Protein AF-A0A8S9H2X5-F1 (afdb_monomer_lite)

Structure (mmCIF, N/CA/C/O backbone):
data_AF-A0A8S9H2X5-F1
#
_entry.id   AF-A0A8S9H2X5-F1
#
loop_
_atom_site.group_PDB
_atom_site.id
_atom_site.type_symbol
_atom_site.label_atom_id
_atom_site.label_alt_id
_atom_site.label_comp_id
_atom_site.label_asym_id
_atom_site.label_entity_id
_atom_site.label_seq_id
_atom_site.pdbx_PDB_ins_code
_atom_site.Cartn_x
_atom_site.Cartn_y
_atom_site.Cartn_z
_atom_site.occupancy
_atom_site.B_iso_or_equiv
_atom_site.auth_seq_id
_atom_site.auth_comp_id
_atom_site.auth_asym_id
_atom_site.auth_atom_id
_atom_site.pdbx_PDB_model_num
ATOM 1 N N . MET A 1 1 ? 49.994 30.321 -85.378 1.00 45.62 1 MET A N 1
ATOM 2 C CA . MET A 1 1 ? 48.895 29.368 -85.072 1.00 45.62 1 MET A CA 1
ATOM 3 C C . MET A 1 1 ? 49.341 28.042 -84.410 1.00 45.62 1 MET A C 1
ATOM 5 O O . MET A 1 1 ? 48.492 27.198 -84.178 1.00 45.62 1 MET A O 1
ATOM 9 N N . LYS A 1 2 ? 50.624 27.838 -84.036 1.00 42.53 2 LYS A N 1
ATOM 10 C CA . LYS A 1 2 ? 51.106 26.580 -83.402 1.00 42.53 2 LYS A CA 1
ATOM 11 C C . LYS A 1 2 ? 51.111 26.571 -81.857 1.00 42.53 2 LYS A C 1
ATOM 13 O O . LYS A 1 2 ? 51.053 25.504 -81.264 1.00 42.53 2 LYS A O 1
ATOM 18 N N . ILE A 1 3 ? 51.094 27.735 -81.201 1.00 39.88 3 ILE A N 1
ATOM 19 C CA . ILE A 1 3 ? 51.191 27.861 -79.726 1.00 39.88 3 ILE A CA 1
ATOM 20 C C . ILE A 1 3 ? 49.878 27.488 -79.008 1.00 39.88 3 ILE A C 1
ATOM 22 O O . ILE A 1 3 ? 49.878 27.093 -77.847 1.00 39.88 3 ILE A O 1
ATOM 26 N N . ARG A 1 4 ? 48.732 27.573 -79.696 1.00 37.12 4 ARG A N 1
ATOM 27 C CA . ARG A 1 4 ? 47.424 27.288 -79.082 1.00 37.12 4 ARG A CA 1
ATOM 28 C C . ARG A 1 4 ? 47.166 25.785 -78.920 1.00 37.12 4 ARG A C 1
ATOM 30 O O . ARG A 1 4 ? 46.496 25.398 -77.977 1.00 37.12 4 ARG A O 1
ATOM 37 N N . ILE A 1 5 ? 47.722 24.943 -79.793 1.00 37.84 5 ILE A N 1
ATOM 38 C CA . ILE A 1 5 ? 47.465 23.491 -79.805 1.00 37.84 5 ILE A CA 1
ATOM 39 C C . ILE A 1 5 ? 48.268 22.756 -78.716 1.00 37.84 5 ILE A C 1
ATOM 41 O O . ILE A 1 5 ? 47.763 21.794 -78.137 1.00 37.84 5 ILE A O 1
ATOM 45 N N . SER A 1 6 ? 49.482 23.215 -78.383 1.00 41.88 6 SER A N 1
ATOM 46 C CA . SER A 1 6 ? 50.296 22.602 -77.319 1.00 41.88 6 SER A CA 1
ATOM 47 C C . SER A 1 6 ? 49.660 22.771 -75.937 1.00 41.88 6 SER A C 1
ATOM 49 O O . SER A 1 6 ? 49.556 21.798 -75.192 1.00 41.88 6 SER A O 1
ATOM 51 N N . ARG A 1 7 ? 49.120 23.961 -75.647 1.00 41.94 7 ARG A N 1
ATOM 52 C CA . ARG A 1 7 ? 48.461 24.267 -74.367 1.00 41.94 7 ARG A CA 1
ATOM 53 C C . ARG A 1 7 ? 47.219 23.397 -74.114 1.00 41.94 7 ARG A C 1
ATOM 55 O O . ARG A 1 7 ? 47.062 22.855 -73.027 1.00 41.94 7 ARG A O 1
ATOM 62 N N . TYR A 1 8 ? 46.397 23.157 -75.140 1.00 43.22 8 TYR A N 1
ATOM 63 C CA . TYR A 1 8 ? 45.229 22.266 -75.029 1.00 43.22 8 TYR A CA 1
ATOM 64 C C . TYR A 1 8 ? 45.610 20.798 -74.761 1.00 43.22 8 TYR A C 1
ATOM 66 O O . TYR A 1 8 ? 44.891 20.084 -74.058 1.00 43.22 8 TYR A O 1
ATOM 74 N N . ARG A 1 9 ? 46.740 20.322 -75.306 1.00 43.44 9 ARG A N 1
ATOM 75 C CA . ARG A 1 9 ? 47.233 18.958 -75.047 1.00 43.44 9 ARG A CA 1
ATOM 76 C C . ARG A 1 9 ? 47.733 18.791 -73.611 1.00 43.44 9 ARG A C 1
ATOM 78 O O . ARG A 1 9 ? 47.431 17.768 -72.999 1.00 43.44 9 ARG A O 1
ATOM 85 N N . GLU A 1 10 ? 48.434 19.784 -73.072 1.00 48.03 10 GLU A N 1
ATOM 86 C CA . GLU A 1 10 ? 48.901 19.786 -71.678 1.00 48.03 10 GLU A CA 1
ATOM 87 C C . GLU A 1 10 ? 47.735 19.849 -70.684 1.00 48.03 10 GLU A C 1
ATOM 89 O O . GLU A 1 10 ? 47.668 19.042 -69.756 1.00 48.03 10 GLU A O 1
ATOM 94 N N . GLU A 1 11 ? 46.751 20.719 -70.918 1.00 50.22 11 GLU A N 1
ATOM 95 C CA . GLU A 1 11 ? 45.546 20.817 -70.082 1.00 50.22 11 GLU A CA 1
ATOM 96 C C . GLU A 1 11 ? 44.739 19.507 -70.078 1.00 50.22 11 GLU A C 1
ATOM 98 O O . GLU A 1 11 ? 44.288 19.050 -69.025 1.00 50.22 11 GLU A O 1
ATOM 103 N N . SER A 1 12 ? 44.625 18.839 -71.232 1.00 54.59 12 SER A N 1
ATOM 104 C CA . SER A 1 12 ? 43.950 17.539 -71.353 1.00 54.59 12 SER A CA 1
ATOM 105 C C . SER A 1 12 ? 44.672 16.419 -70.591 1.00 54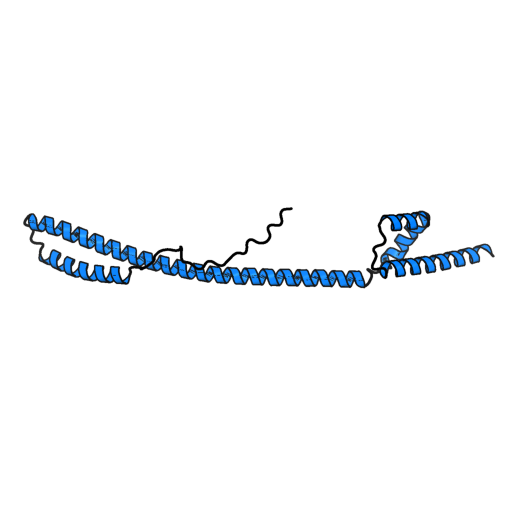.59 12 SER A C 1
ATOM 107 O O . SER A 1 12 ? 44.032 15.563 -69.970 1.00 54.59 12 SER A O 1
ATOM 109 N N . MET A 1 13 ? 46.007 16.420 -70.606 1.00 56.09 13 MET A N 1
ATOM 110 C CA . MET A 1 13 ? 46.822 15.424 -69.907 1.00 56.09 13 MET A CA 1
ATOM 111 C C . MET A 1 13 ? 46.767 15.630 -68.388 1.00 56.09 13 MET A C 1
ATOM 113 O O . MET A 1 13 ? 46.540 14.673 -67.643 1.00 56.09 13 MET A O 1
ATOM 117 N N . ASN A 1 14 ? 46.826 16.886 -67.942 1.00 55.28 14 ASN A N 1
ATOM 118 C CA . ASN A 1 14 ? 46.672 17.266 -66.539 1.00 55.28 14 ASN A CA 1
ATOM 119 C C . ASN A 1 14 ? 45.287 16.890 -65.985 1.00 55.28 14 ASN A C 1
ATOM 121 O O . ASN A 1 14 ? 45.180 16.383 -64.868 1.00 55.28 14 ASN A O 1
ATOM 125 N N . LEU A 1 15 ? 44.225 17.026 -66.786 1.00 56.75 15 LEU A N 1
ATOM 126 C CA . LEU A 1 15 ? 42.874 16.589 -66.415 1.00 56.75 15 LEU A CA 1
ATOM 127 C C . LEU A 1 15 ? 42.758 15.067 -66.248 1.00 56.75 15 LEU A C 1
ATOM 129 O O . LEU A 1 15 ? 42.076 14.596 -65.335 1.00 56.75 15 LEU A O 1
ATOM 133 N N . LYS A 1 16 ? 43.420 14.281 -67.105 1.00 66.00 16 LYS A N 1
ATOM 134 C CA . LYS A 1 16 ? 43.435 12.812 -66.991 1.00 66.00 16 LYS A CA 1
ATOM 135 C C . LYS A 1 16 ? 44.189 12.354 -65.743 1.00 66.00 16 LYS A C 1
ATOM 137 O O . LYS A 1 16 ? 43.693 11.478 -65.035 1.00 66.00 16 LYS A O 1
ATOM 142 N N . ILE A 1 17 ? 45.327 12.980 -65.443 1.00 62.62 17 ILE A N 1
ATOM 143 C CA . ILE A 1 17 ? 46.119 12.705 -64.236 1.00 62.62 17 ILE A CA 1
ATOM 144 C C . ILE A 1 17 ? 45.321 13.074 -62.980 1.00 62.62 17 ILE A C 1
ATOM 146 O O . ILE A 1 17 ? 45.183 12.248 -62.081 1.00 62.62 17 ILE A O 1
ATOM 150 N N . ALA A 1 18 ? 44.692 14.253 -62.948 1.00 56.97 18 ALA A N 1
ATOM 151 C CA . ALA A 1 18 ? 43.861 14.675 -61.821 1.00 56.97 18 ALA A CA 1
ATOM 152 C C . ALA A 1 18 ? 42.670 13.729 -61.583 1.00 56.97 18 ALA A C 1
ATOM 154 O O . ALA A 1 18 ? 42.376 13.375 -60.442 1.00 56.97 18 ALA A O 1
ATOM 155 N N . ARG A 1 19 ? 42.007 13.257 -62.650 1.00 59.84 19 ARG A N 1
ATOM 156 C CA . ARG A 1 19 ? 40.919 12.268 -62.542 1.00 59.84 19 ARG A CA 1
ATOM 157 C C . ARG A 1 19 ? 41.406 10.916 -62.027 1.00 59.84 19 ARG A C 1
ATOM 159 O O . ARG A 1 19 ? 40.716 10.306 -61.215 1.00 59.84 19 ARG A O 1
ATOM 166 N N . LYS A 1 20 ? 42.578 10.454 -62.476 1.00 68.50 20 LYS A N 1
ATOM 167 C CA . LYS A 1 20 ? 43.202 9.211 -62.002 1.00 68.50 20 LYS A CA 1
ATOM 168 C C . LYS A 1 20 ? 43.529 9.309 -60.509 1.00 68.50 20 LYS A C 1
ATOM 170 O O . LYS A 1 20 ? 43.063 8.472 -59.747 1.00 68.50 20 LYS A O 1
ATOM 175 N N . ILE A 1 21 ? 44.191 10.389 -60.086 1.00 59.84 21 ILE A N 1
ATOM 176 C CA . ILE A 1 21 ? 44.512 10.656 -58.676 1.00 59.84 21 ILE A CA 1
ATOM 177 C C . ILE A 1 21 ? 43.237 10.706 -57.827 1.00 59.84 21 ILE A C 1
ATOM 179 O O . ILE A 1 21 ? 43.180 10.077 -56.780 1.00 59.84 21 ILE A O 1
ATOM 183 N N . ASN A 1 22 ? 42.186 11.395 -58.277 1.00 55.41 22 ASN A N 1
ATOM 184 C CA . ASN A 1 22 ? 40.946 11.503 -57.502 1.00 55.41 22 ASN A CA 1
ATOM 185 C C . ASN A 1 22 ? 40.213 10.152 -57.383 1.00 55.41 22 ASN A C 1
ATOM 187 O O . ASN A 1 22 ? 39.656 9.828 -56.336 1.00 55.41 22 ASN A O 1
ATOM 191 N N . LYS A 1 23 ? 40.262 9.327 -58.437 1.00 60.50 23 LYS A N 1
ATOM 192 C CA . LYS A 1 23 ? 39.730 7.959 -58.423 1.00 60.50 23 LYS A CA 1
ATOM 193 C C . LYS A 1 23 ? 40.514 7.063 -57.461 1.00 60.50 23 LYS A C 1
ATOM 195 O O . LYS A 1 23 ? 39.902 6.322 -56.698 1.00 60.50 23 LYS A O 1
ATOM 200 N N . ASP A 1 24 ? 41.838 7.180 -57.449 1.00 55.12 24 ASP A N 1
ATOM 201 C CA . ASP A 1 24 ? 42.704 6.425 -56.541 1.00 55.12 24 ASP A CA 1
ATOM 202 C C . ASP A 1 24 ? 42.536 6.901 -55.082 1.00 55.12 24 ASP A C 1
ATOM 204 O O . ASP A 1 24 ? 42.573 6.084 -54.166 1.00 55.12 24 ASP A O 1
ATOM 208 N N . ILE A 1 25 ? 42.236 8.189 -54.855 1.00 54.53 25 ILE A N 1
ATOM 209 C CA . ILE A 1 25 ? 41.871 8.746 -53.540 1.00 54.53 25 ILE A CA 1
ATOM 210 C C . ILE A 1 25 ? 40.523 8.210 -53.047 1.00 54.53 25 ILE A C 1
ATOM 212 O O . ILE A 1 25 ? 40.453 7.773 -51.902 1.00 54.53 25 ILE A O 1
ATOM 216 N N . CYS A 1 26 ? 39.463 8.230 -53.869 1.00 51.31 26 CYS A N 1
ATOM 217 C CA . CYS A 1 26 ? 38.160 7.678 -53.457 1.00 51.31 26 CYS A CA 1
ATOM 218 C C . CYS A 1 26 ? 38.238 6.152 -53.238 1.00 51.31 26 CYS A C 1
ATOM 220 O O . CYS A 1 26 ? 37.539 5.644 -52.371 1.00 51.31 26 CYS A O 1
ATOM 222 N N . ASN A 1 27 ? 39.063 5.419 -54.001 1.00 48.53 27 ASN A N 1
ATOM 223 C CA . ASN A 1 27 ? 39.146 3.952 -53.917 1.0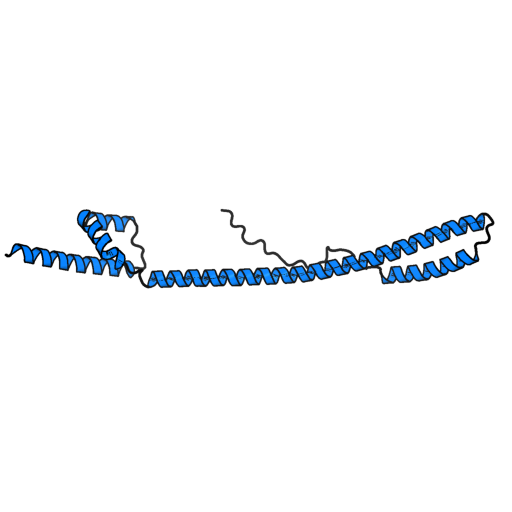0 48.53 27 ASN A CA 1
ATOM 224 C C . ASN A 1 27 ? 40.131 3.440 -52.849 1.00 48.53 27 ASN A C 1
ATOM 226 O O . ASN A 1 27 ? 40.065 2.279 -52.440 1.00 48.53 27 ASN A O 1
ATOM 230 N N . SER A 1 28 ? 41.065 4.278 -52.396 1.00 47.31 28 SER A N 1
ATOM 231 C CA . SER A 1 28 ? 42.002 3.947 -51.327 1.00 47.31 28 SER A CA 1
ATOM 232 C C . SER A 1 28 ? 41.294 3.994 -49.972 1.00 47.31 28 SER A C 1
ATOM 234 O O . SER A 1 28 ? 41.033 5.065 -49.433 1.00 47.31 28 SER A O 1
ATOM 236 N N . LYS A 1 29 ? 41.083 2.831 -49.338 1.00 47.41 29 LYS A N 1
ATOM 237 C CA . LYS A 1 29 ? 40.671 2.741 -47.919 1.00 47.41 29 LYS A CA 1
ATOM 238 C C . LYS A 1 29 ? 41.672 3.394 -46.945 1.00 47.41 29 LYS A C 1
ATOM 240 O O . LYS A 1 29 ? 41.377 3.517 -45.761 1.00 47.41 29 LYS A O 1
ATOM 245 N N . ARG A 1 30 ? 42.856 3.816 -47.413 1.00 46.66 30 ARG A N 1
ATOM 246 C CA . ARG A 1 30 ? 43.761 4.690 -46.657 1.00 46.66 30 ARG A CA 1
ATOM 247 C C . ARG A 1 30 ? 43.392 6.138 -46.942 1.00 46.66 30 ARG A C 1
ATOM 249 O O . ARG A 1 30 ? 43.657 6.641 -48.036 1.00 46.66 30 ARG A O 1
ATOM 256 N N . LEU A 1 31 ? 42.833 6.805 -45.935 1.00 48.47 31 LEU A N 1
ATOM 257 C CA . LEU A 1 31 ? 42.782 8.261 -45.865 1.00 48.47 31 LEU A CA 1
ATOM 258 C C . LEU A 1 31 ? 44.179 8.791 -46.214 1.00 48.47 31 LEU A C 1
ATOM 260 O O . LEU A 1 31 ? 45.149 8.488 -45.519 1.00 48.47 31 LEU A O 1
ATOM 264 N N . ILE A 1 32 ? 44.313 9.539 -47.311 1.00 47.28 32 ILE A N 1
ATOM 265 C CA . ILE A 1 32 ? 45.546 10.287 -47.552 1.00 47.28 32 ILE A CA 1
ATOM 266 C C . ILE A 1 32 ? 45.696 11.227 -46.359 1.00 47.28 32 ILE A C 1
ATOM 268 O O . ILE A 1 32 ? 44.840 12.089 -46.149 1.00 47.28 32 ILE A O 1
ATOM 272 N N . SER A 1 33 ? 46.746 11.023 -45.559 1.00 47.94 33 SER A N 1
ATOM 273 C CA . SER A 1 33 ? 46.983 11.841 -44.374 1.00 47.94 33 SER A CA 1
ATOM 274 C C . SER A 1 33 ? 47.006 13.324 -44.766 1.00 47.94 33 SER A C 1
ATOM 276 O O . SER A 1 33 ? 47.463 13.658 -45.870 1.00 47.94 33 SER A O 1
ATOM 278 N N . PRO A 1 34 ? 46.529 14.233 -43.896 1.00 47.72 34 PRO A N 1
ATOM 279 C CA . PRO A 1 34 ? 46.496 15.669 -44.182 1.00 47.72 34 PRO A CA 1
ATOM 280 C C . PRO A 1 34 ? 47.828 16.201 -44.741 1.00 47.72 34 PRO A C 1
ATOM 282 O O . PRO A 1 34 ? 47.838 16.983 -45.689 1.00 47.72 34 PRO A O 1
ATOM 285 N N . THR A 1 35 ? 48.949 15.669 -44.246 1.00 41.94 35 THR A N 1
ATOM 286 C CA . THR A 1 35 ? 50.327 15.980 -44.661 1.00 41.94 35 THR A CA 1
ATOM 287 C C . THR A 1 35 ? 50.636 15.627 -46.118 1.00 41.94 35 THR A C 1
ATOM 289 O O . THR A 1 35 ? 51.362 16.340 -46.805 1.00 41.94 35 THR A O 1
ATOM 292 N N . ARG A 1 36 ? 50.086 14.525 -46.632 1.00 48.16 36 ARG A N 1
ATOM 293 C CA . ARG A 1 36 ? 50.322 14.094 -48.016 1.00 48.16 36 ARG A CA 1
ATOM 294 C C . ARG A 1 36 ? 49.392 14.829 -48.990 1.00 48.16 36 ARG A C 1
ATOM 296 O O . ARG A 1 36 ? 49.757 15.050 -50.143 1.00 48.16 36 ARG A O 1
ATOM 303 N N . ARG A 1 37 ? 48.234 15.296 -48.503 1.00 50.94 37 ARG A N 1
ATOM 304 C CA . ARG A 1 37 ? 47.301 16.166 -49.237 1.00 50.94 37 ARG A CA 1
ATOM 305 C C . ARG A 1 37 ? 47.894 17.555 -49.488 1.00 50.94 37 ARG A C 1
ATOM 307 O O . ARG A 1 37 ? 47.783 18.069 -50.597 1.00 50.94 37 ARG A O 1
ATOM 314 N N . THR A 1 38 ? 48.571 18.133 -48.495 1.00 52.66 38 THR A N 1
ATOM 315 C CA . THR A 1 38 ? 49.236 19.439 -48.626 1.00 52.66 38 THR A CA 1
ATOM 316 C C . THR A 1 38 ? 50.465 19.387 -49.535 1.00 52.66 38 THR A C 1
ATOM 318 O O . THR A 1 38 ? 50.713 20.345 -50.263 1.00 52.66 38 THR A O 1
ATOM 321 N N . LEU A 1 39 ? 51.196 18.266 -49.569 1.00 54.38 39 LEU A N 1
ATOM 322 C CA . LEU A 1 39 ? 52.356 18.091 -50.452 1.00 54.38 39 LEU A CA 1
ATOM 323 C C . LEU A 1 39 ? 51.966 18.075 -51.943 1.00 54.38 39 LEU A C 1
ATOM 325 O O . LEU A 1 39 ? 52.581 18.772 -52.745 1.00 54.38 39 LEU A O 1
ATOM 329 N N . ILE A 1 40 ? 50.890 17.360 -52.296 1.00 55.31 40 ILE A N 1
ATOM 330 C CA . ILE A 1 40 ? 50.355 17.320 -53.671 1.00 55.31 40 ILE A CA 1
ATOM 331 C C . ILE A 1 40 ? 49.817 18.699 -54.087 1.00 55.31 40 ILE A C 1
ATOM 333 O O . ILE A 1 40 ? 50.022 19.132 -55.219 1.00 55.31 40 ILE A O 1
ATOM 337 N N . MET A 1 41 ? 49.179 19.431 -53.165 1.00 52.84 41 MET A N 1
ATOM 338 C CA . MET A 1 41 ? 48.695 20.791 -53.436 1.00 52.84 41 MET A CA 1
ATOM 339 C C . MET A 1 41 ? 49.823 21.815 -53.620 1.00 52.84 41 MET A C 1
ATOM 341 O O . MET A 1 41 ? 49.634 22.774 -54.359 1.00 52.84 41 MET A O 1
ATOM 345 N N . LYS A 1 42 ? 51.000 21.616 -53.010 1.00 59.56 42 LYS A N 1
ATOM 346 C CA . LYS A 1 42 ? 52.172 22.485 -53.227 1.00 59.56 42 LYS A CA 1
ATOM 347 C C . LYS A 1 42 ? 52.802 22.318 -54.616 1.00 59.56 42 LYS A C 1
ATOM 349 O O . LYS A 1 42 ? 53.377 23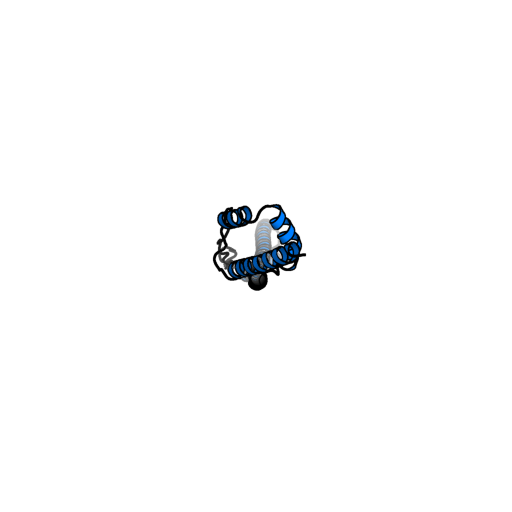.271 -55.125 1.00 59.56 42 LYS A O 1
ATOM 354 N N . GLN A 1 43 ? 52.690 21.139 -55.231 1.00 58.59 43 GLN A N 1
ATOM 355 C CA . GLN A 1 43 ? 53.234 20.862 -56.572 1.00 58.59 43 GLN A CA 1
ATOM 356 C C . GLN A 1 43 ? 52.343 21.379 -57.711 1.00 58.59 43 GLN A C 1
ATOM 358 O O . GLN A 1 43 ? 52.824 21.610 -58.816 1.00 58.59 43 GLN A O 1
ATOM 363 N N . ILE A 1 44 ? 51.057 21.610 -57.439 1.00 55.31 44 ILE A N 1
ATOM 364 C CA . ILE A 1 44 ? 50.067 22.112 -58.396 1.00 55.31 44 ILE A CA 1
ATOM 365 C C . ILE A 1 44 ? 49.781 23.570 -58.015 1.00 55.31 44 ILE A C 1
ATOM 367 O O . ILE A 1 44 ? 48.896 23.842 -57.206 1.00 55.31 44 ILE A O 1
ATOM 371 N N . GLY A 1 45 ? 50.600 24.498 -58.522 1.00 53.72 45 GLY A N 1
ATOM 372 C CA . GLY A 1 45 ? 50.655 25.900 -58.084 1.00 53.72 45 GLY A CA 1
ATOM 373 C C . GLY A 1 45 ? 49.288 26.588 -57.855 1.00 53.72 45 GLY A C 1
ATOM 374 O O . GLY A 1 45 ? 48.298 26.263 -58.525 1.00 53.72 45 GLY A O 1
ATOM 375 N N . PRO A 1 46 ? 49.236 27.583 -56.945 1.00 54.69 46 PRO A N 1
ATOM 376 C CA . PRO A 1 46 ? 48.031 28.033 -56.225 1.00 54.69 46 PRO A CA 1
ATOM 377 C C . PRO A 1 46 ? 46.873 28.520 -57.112 1.00 54.69 46 PRO A C 1
ATOM 379 O O . PRO A 1 46 ? 45.706 28.430 -56.729 1.00 54.69 46 PRO A O 1
ATOM 382 N N . ASN A 1 47 ? 47.181 29.001 -58.320 1.00 51.09 47 ASN A N 1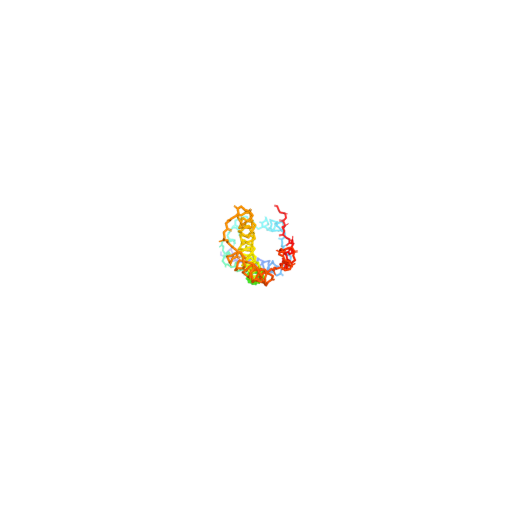
ATOM 383 C CA . ASN A 1 47 ? 46.189 29.533 -59.257 1.00 51.09 47 ASN A CA 1
ATOM 384 C C . ASN A 1 47 ? 45.362 28.427 -59.942 1.00 51.09 47 ASN A C 1
ATOM 386 O O . ASN A 1 47 ? 44.182 28.610 -60.241 1.00 51.09 47 ASN A O 1
ATOM 390 N N . SER A 1 48 ? 45.960 27.249 -60.142 1.00 55.84 48 SER A N 1
ATOM 391 C CA . SER A 1 48 ? 45.288 26.093 -60.751 1.00 55.84 48 SER A CA 1
ATOM 392 C C . SER A 1 48 ? 44.466 25.295 -59.736 1.00 55.84 48 SER A C 1
ATOM 394 O O . SER A 1 48 ? 43.426 24.738 -60.077 1.00 55.84 48 SER A O 1
ATOM 396 N N . THR A 1 49 ? 44.871 25.303 -58.464 1.00 53.06 49 THR A N 1
ATOM 397 C CA . THR A 1 49 ? 44.194 24.605 -57.366 1.00 53.06 49 THR A CA 1
ATOM 398 C C . THR A 1 49 ? 42.868 25.273 -57.006 1.00 53.06 49 THR A C 1
ATOM 400 O O . THR A 1 49 ? 41.869 24.575 -56.848 1.00 53.06 49 THR A O 1
ATOM 403 N N . GLN A 1 50 ? 42.803 26.609 -56.952 1.00 52.25 50 GLN A N 1
ATOM 404 C CA . GLN A 1 50 ? 41.541 27.323 -56.702 1.00 52.25 50 GLN A CA 1
ATOM 405 C C . GLN A 1 50 ? 40.552 27.222 -57.872 1.00 52.25 50 GLN A C 1
ATOM 407 O O . GLN A 1 50 ? 39.355 27.030 -57.642 1.00 52.25 50 GLN A O 1
ATOM 412 N N . GLN A 1 51 ? 41.029 27.311 -59.120 1.00 52.41 51 GLN A N 1
ATOM 413 C CA . GLN A 1 51 ? 40.181 27.116 -60.301 1.00 52.41 51 GLN A CA 1
ATOM 414 C C . GLN A 1 51 ? 39.687 25.670 -60.411 1.00 52.41 51 GLN A C 1
ATOM 416 O O . GLN A 1 51 ? 38.509 25.457 -60.684 1.00 52.41 51 GLN A O 1
ATOM 421 N N . TRP A 1 52 ? 40.534 24.678 -60.116 1.00 53.53 52 TRP A N 1
ATOM 422 C CA . TRP A 1 52 ? 40.135 23.271 -60.073 1.00 53.53 52 TRP A CA 1
ATOM 423 C C . TRP A 1 52 ? 39.118 22.996 -58.961 1.00 53.53 52 TRP A C 1
ATOM 425 O O . TRP A 1 52 ? 38.117 22.334 -59.217 1.00 53.53 52 TRP A O 1
ATOM 435 N N . PHE A 1 53 ? 39.306 23.550 -57.755 1.00 52.09 53 PHE A N 1
ATOM 436 C CA . PHE A 1 53 ? 38.328 23.425 -56.669 1.00 52.09 53 PHE A CA 1
ATOM 437 C C . PHE A 1 53 ? 36.982 24.052 -57.037 1.00 52.09 53 PHE A C 1
ATOM 439 O O . PHE A 1 53 ? 35.953 23.414 -56.850 1.00 52.09 53 PHE A O 1
ATOM 446 N N . LYS A 1 54 ? 36.966 25.263 -57.608 1.00 55.12 54 LYS A N 1
ATOM 447 C CA . LYS A 1 54 ? 35.720 25.920 -58.041 1.00 55.12 54 LYS A CA 1
ATOM 448 C C . LYS A 1 54 ? 35.034 25.181 -59.197 1.00 55.12 54 LYS A C 1
ATOM 450 O O . LYS A 1 54 ? 33.811 25.068 -59.187 1.00 55.12 54 LYS A O 1
ATOM 455 N N . ALA A 1 55 ? 35.798 24.659 -60.159 1.00 52.66 55 ALA A N 1
ATOM 456 C CA . ALA A 1 55 ? 35.266 23.953 -61.326 1.00 52.66 55 ALA A CA 1
ATOM 457 C C . ALA A 1 55 ? 34.767 22.535 -60.999 1.00 52.66 55 ALA A C 1
ATOM 459 O O . ALA A 1 55 ? 33.757 22.110 -61.548 1.00 52.66 55 ALA A O 1
ATOM 460 N N . ASN A 1 56 ? 35.427 21.821 -60.079 1.00 49.47 56 ASN A N 1
ATOM 461 C CA . ASN A 1 56 ? 35.101 20.432 -59.741 1.00 49.47 56 ASN A CA 1
ATOM 462 C C . ASN A 1 56 ? 34.394 20.252 -58.392 1.00 49.47 56 ASN A C 1
ATOM 464 O O . ASN A 1 56 ? 34.088 19.120 -58.044 1.00 49.47 56 ASN A O 1
ATOM 468 N N . TRP A 1 57 ? 34.081 21.306 -57.630 1.00 47.12 57 TRP A N 1
ATOM 469 C CA . TRP A 1 57 ? 33.334 21.178 -56.365 1.00 47.12 57 TRP A CA 1
ATOM 470 C C . TRP A 1 57 ? 31.980 20.473 -56.544 1.00 47.12 57 TRP A C 1
ATOM 472 O O . TRP A 1 57 ? 31.592 19.654 -55.715 1.00 47.12 57 TRP A O 1
ATOM 482 N N . LYS A 1 58 ? 31.285 20.738 -57.658 1.00 44.62 58 LYS A N 1
ATOM 483 C CA . LYS A 1 58 ? 30.015 20.075 -58.006 1.00 44.62 58 LYS A CA 1
ATOM 484 C C . LYS A 1 58 ? 30.208 18.613 -58.447 1.00 44.62 58 LYS A C 1
ATOM 486 O O . LYS A 1 58 ? 29.331 17.786 -58.209 1.00 44.62 58 LYS A O 1
ATOM 491 N N . ASP A 1 59 ? 31.368 18.302 -59.032 1.00 44.72 59 ASP A N 1
ATOM 492 C CA . ASP A 1 59 ? 31.774 16.966 -59.497 1.00 44.72 59 ASP A CA 1
ATOM 493 C C . ASP A 1 59 ? 32.537 16.154 -58.444 1.00 44.72 59 ASP A C 1
ATOM 495 O O . ASP A 1 59 ? 32.742 14.948 -58.616 1.00 44.72 59 ASP A O 1
ATOM 499 N N . LEU A 1 60 ? 32.855 16.765 -57.298 1.00 47.72 60 LEU A N 1
ATOM 500 C CA . LEU A 1 60 ? 33.137 16.103 -56.028 1.00 47.72 60 LEU A CA 1
ATOM 501 C C . LEU A 1 60 ? 31.827 15.484 -55.501 1.00 47.72 60 LEU A C 1
ATOM 503 O O . LEU A 1 60 ? 31.376 15.726 -54.383 1.00 47.72 60 LEU A O 1
ATOM 507 N N . LYS A 1 61 ? 31.183 14.676 -56.355 1.00 50.69 61 LYS A N 1
ATOM 508 C CA . LYS A 1 61 ? 30.145 13.721 -56.000 1.00 50.69 61 LYS A CA 1
ATOM 509 C C . LYS A 1 61 ? 30.671 13.000 -54.776 1.00 50.69 61 LYS A C 1
ATOM 511 O O . LYS A 1 61 ? 31.651 12.267 -54.883 1.00 50.69 61 LYS A O 1
ATOM 516 N N . ILE A 1 62 ? 30.022 13.251 -53.639 1.00 50.09 62 ILE A N 1
ATOM 517 C CA . ILE A 1 62 ? 30.129 12.469 -52.407 1.00 50.09 62 ILE A CA 1
ATOM 518 C C . ILE A 1 62 ? 30.369 11.023 -52.847 1.00 50.09 62 ILE A C 1
ATOM 520 O O . ILE A 1 62 ? 29.461 10.453 -53.470 1.00 50.09 62 ILE A O 1
ATOM 524 N N . CYS A 1 63 ? 31.597 10.499 -52.657 1.00 51.69 63 CYS A N 1
ATOM 525 C CA . CYS A 1 63 ? 31.959 9.183 -53.196 1.00 51.69 63 CYS A CA 1
ATOM 526 C C . CYS A 1 63 ? 30.838 8.219 -52.728 1.00 51.69 63 CYS A C 1
ATOM 528 O O . CYS A 1 63 ? 30.370 8.372 -51.592 1.00 51.69 63 CYS A O 1
ATOM 530 N N . PRO A 1 64 ? 30.335 7.289 -53.561 1.00 53.97 64 PRO A N 1
ATOM 531 C CA . PRO A 1 64 ? 29.194 6.426 -53.216 1.00 53.97 64 PRO A CA 1
ATOM 532 C C . PRO A 1 64 ? 29.303 5.794 -51.818 1.00 53.97 64 PRO A C 1
ATOM 534 O O . PRO A 1 64 ? 28.307 5.689 -51.099 1.00 53.97 64 PRO A O 1
ATOM 537 N N . ASP A 1 65 ? 30.535 5.506 -51.401 1.00 59.41 65 ASP A N 1
ATOM 538 C CA . ASP A 1 65 ? 30.898 5.022 -50.074 1.00 59.41 65 ASP A CA 1
ATOM 539 C C . ASP A 1 65 ? 30.493 5.971 -48.936 1.00 59.41 65 ASP A C 1
ATOM 541 O O . ASP A 1 65 ? 29.892 5.523 -47.967 1.00 59.41 65 ASP A O 1
ATOM 545 N N . GLN A 1 66 ? 30.685 7.289 -49.047 1.00 59.09 66 GLN A N 1
ATOM 546 C CA . GLN A 1 66 ? 30.261 8.242 -48.007 1.00 59.09 66 GLN A CA 1
ATOM 547 C C . GLN A 1 66 ? 28.734 8.303 -47.839 1.00 59.09 66 GLN A C 1
ATOM 549 O O . GLN A 1 66 ? 28.242 8.440 -46.718 1.00 59.09 66 GLN A O 1
ATOM 554 N N . LYS A 1 67 ? 27.958 8.178 -48.928 1.00 70.81 67 LYS A N 1
ATOM 555 C CA . LYS A 1 67 ? 26.486 8.088 -48.831 1.00 70.81 67 LYS A CA 1
ATOM 556 C C . LYS A 1 67 ? 26.055 6.777 -48.178 1.00 70.81 67 LYS A C 1
ATOM 558 O O . LYS A 1 67 ? 25.094 6.779 -47.412 1.00 70.81 67 LYS A O 1
ATOM 563 N N . LYS A 1 68 ? 26.755 5.679 -48.473 1.00 76.19 68 LYS A N 1
ATOM 564 C CA . LYS A 1 68 ? 26.521 4.372 -47.852 1.00 76.19 68 LYS A CA 1
ATOM 565 C C . LYS A 1 68 ? 26.795 4.421 -46.344 1.00 76.19 68 LYS A C 1
ATOM 567 O O . LYS A 1 68 ? 25.901 4.081 -45.577 1.00 76.19 68 LYS A O 1
ATOM 572 N N . TYR A 1 69 ? 27.949 4.944 -45.927 1.00 73.94 69 TYR A N 1
ATOM 573 C CA . TYR A 1 69 ? 28.301 5.101 -44.510 1.00 73.94 69 TYR A CA 1
ATOM 574 C C . TYR A 1 69 ? 27.319 5.994 -43.749 1.00 73.94 69 TYR A C 1
ATOM 576 O O . TYR A 1 69 ? 26.919 5.656 -42.638 1.00 73.94 69 TYR A O 1
ATOM 584 N N . ARG A 1 70 ? 26.873 7.103 -44.353 1.00 76.44 70 ARG A N 1
ATOM 585 C CA . ARG A 1 70 ? 25.854 7.973 -43.749 1.00 76.44 70 ARG A CA 1
ATOM 586 C C . ARG A 1 70 ? 24.564 7.205 -43.445 1.00 76.44 70 ARG A C 1
ATOM 588 O O . ARG A 1 70 ? 24.097 7.243 -42.314 1.00 76.44 70 ARG A O 1
ATOM 595 N N . ARG A 1 71 ? 24.021 6.479 -44.429 1.00 82.00 71 ARG A N 1
ATOM 596 C CA . ARG A 1 71 ? 22.789 5.688 -44.249 1.00 82.00 71 ARG A CA 1
ATOM 597 C C . ARG A 1 71 ? 22.956 4.593 -43.198 1.00 82.00 71 ARG A C 1
ATOM 599 O O . ARG A 1 71 ? 22.017 4.302 -42.468 1.00 82.00 71 ARG A O 1
ATOM 606 N N . GLU A 1 72 ? 24.135 3.984 -43.121 1.00 85.12 72 GLU A N 1
ATOM 607 C CA . GLU A 1 72 ? 24.445 2.958 -42.124 1.00 85.12 72 GLU A CA 1
ATOM 608 C C . GLU A 1 72 ? 24.507 3.533 -40.700 1.00 85.12 72 GLU A C 1
ATOM 610 O O . GLU A 1 72 ? 23.972 2.931 -39.770 1.00 85.12 72 GLU A O 1
ATOM 615 N N . ILE A 1 73 ? 25.105 4.716 -40.516 1.00 81.88 73 ILE A N 1
ATOM 616 C CA . ILE A 1 73 ? 25.109 5.426 -39.228 1.00 81.88 73 ILE A CA 1
ATOM 617 C C . ILE A 1 73 ? 23.686 5.838 -38.843 1.00 81.88 73 ILE A C 1
ATOM 619 O O . ILE A 1 73 ? 23.248 5.511 -37.747 1.00 81.88 73 ILE A O 1
ATOM 623 N N . GLU A 1 74 ? 22.937 6.471 -39.750 1.00 88.06 74 GLU A N 1
ATOM 624 C CA . GLU A 1 74 ? 21.538 6.864 -39.519 1.00 88.06 74 GLU A CA 1
ATOM 625 C C . GLU A 1 74 ? 20.641 5.654 -39.206 1.00 88.06 74 GLU A C 1
ATOM 627 O O . GLU A 1 74 ? 19.732 5.739 -38.379 1.00 88.06 74 GLU A O 1
ATOM 632 N N . GLY A 1 75 ? 20.895 4.511 -39.849 1.00 89.44 75 GLY A N 1
ATOM 633 C CA . GLY A 1 75 ? 20.199 3.254 -39.586 1.00 89.44 75 GLY A CA 1
ATOM 634 C C . GLY A 1 75 ? 20.491 2.705 -38.190 1.00 89.44 75 GLY A C 1
ATOM 635 O O . GLY A 1 75 ? 19.556 2.358 -37.466 1.00 89.44 75 GLY A O 1
ATOM 636 N N . ARG A 1 76 ? 21.769 2.675 -37.789 1.00 90.25 76 ARG A N 1
ATOM 637 C CA . ARG A 1 76 ? 22.185 2.263 -36.438 1.00 90.25 76 ARG A CA 1
ATOM 638 C C . ARG A 1 76 ? 21.629 3.191 -35.367 1.00 90.25 76 ARG A C 1
ATOM 640 O O . ARG A 1 76 ? 21.075 2.713 -34.389 1.00 90.25 76 ARG A O 1
ATOM 647 N N . ASP A 1 77 ? 21.701 4.493 -35.592 1.00 93.56 77 ASP A N 1
ATOM 648 C CA . ASP A 1 77 ? 21.184 5.527 -34.699 1.00 93.56 77 ASP A CA 1
ATOM 649 C C . ASP A 1 77 ? 19.652 5.441 -34.543 1.00 93.56 77 ASP A C 1
ATOM 651 O O . ASP A 1 77 ? 19.113 5.455 -33.435 1.00 93.56 77 ASP A O 1
ATOM 655 N N . ARG A 1 78 ? 18.919 5.220 -35.644 1.00 94.50 78 ARG A N 1
ATOM 656 C CA . ARG A 1 78 ? 17.475 4.945 -35.591 1.00 94.50 78 ARG A CA 1
ATOM 657 C C . ARG A 1 78 ? 17.161 3.671 -34.807 1.00 94.50 78 ARG A C 1
ATOM 659 O O . ARG A 1 78 ? 16.186 3.667 -34.058 1.00 94.50 78 ARG A O 1
ATOM 666 N N . LYS A 1 79 ? 17.938 2.601 -34.999 1.00 95.75 79 LYS A N 1
ATOM 667 C CA . LYS A 1 79 ? 17.763 1.345 -34.259 1.00 95.75 79 LYS A CA 1
ATOM 668 C C . LYS A 1 79 ? 18.032 1.557 -32.768 1.00 95.75 79 LYS A C 1
ATOM 670 O O . LYS A 1 79 ? 17.167 1.233 -31.968 1.00 95.75 79 LYS A O 1
ATOM 675 N N . ALA A 1 80 ? 19.141 2.204 -32.414 1.00 93.56 80 ALA A N 1
ATOM 676 C CA . ALA A 1 80 ? 19.503 2.515 -31.033 1.00 93.56 80 ALA A CA 1
ATOM 677 C C . ALA A 1 80 ? 18.410 3.321 -30.315 1.00 93.56 80 ALA A C 1
ATOM 679 O O . ALA A 1 80 ? 18.035 2.983 -29.197 1.00 93.56 80 ALA A O 1
ATOM 680 N N . ARG A 1 81 ? 17.822 4.331 -30.974 1.00 93.81 81 ARG A N 1
ATOM 681 C CA . ARG A 1 81 ? 16.686 5.078 -30.406 1.00 93.81 81 ARG A CA 1
ATOM 682 C C . ARG A 1 81 ? 15.459 4.206 -30.141 1.00 93.81 81 ARG A C 1
ATOM 684 O O . ARG A 1 81 ? 14.805 4.390 -29.119 1.00 93.81 81 ARG A O 1
ATOM 691 N N . LYS A 1 82 ? 15.125 3.292 -31.057 1.00 96.25 82 LYS A N 1
ATOM 692 C CA . LYS A 1 82 ? 13.992 2.370 -30.880 1.00 96.25 82 LYS A CA 1
ATOM 693 C C . LYS A 1 82 ? 14.253 1.392 -29.742 1.00 96.25 82 LYS A C 1
ATOM 695 O O . LYS A 1 82 ? 13.393 1.246 -28.884 1.00 96.25 82 LYS A O 1
ATOM 700 N N . ASP A 1 83 ? 15.436 0.789 -29.715 1.00 95.31 83 ASP A N 1
ATOM 701 C CA . ASP A 1 83 ? 15.830 -0.176 -28.688 1.00 95.31 83 ASP A CA 1
ATOM 702 C C . ASP A 1 83 ? 15.829 0.490 -27.297 1.00 95.31 83 ASP A C 1
ATOM 704 O O . ASP A 1 83 ? 15.233 -0.038 -26.362 1.00 95.31 83 ASP A O 1
ATOM 708 N N . LEU A 1 84 ? 16.372 1.710 -27.180 1.00 94.12 84 LEU A N 1
ATOM 709 C CA . LEU A 1 84 ? 16.324 2.504 -25.947 1.00 94.12 84 LEU A CA 1
ATOM 710 C C . LEU A 1 84 ? 14.889 2.843 -25.522 1.00 94.12 84 LEU A C 1
ATOM 712 O O . LEU A 1 84 ? 14.558 2.769 -24.340 1.00 94.12 84 LEU A O 1
ATOM 716 N N . HIS A 1 85 ? 14.029 3.237 -26.466 1.00 95.00 85 HIS A N 1
ATOM 717 C CA . HIS A 1 85 ? 12.628 3.524 -26.163 1.00 95.00 85 HIS A CA 1
ATOM 718 C C . HIS A 1 85 ? 11.903 2.279 -25.641 1.00 95.00 85 HIS A C 1
ATOM 720 O O . HIS A 1 85 ? 11.205 2.367 -24.634 1.00 95.00 85 HIS A O 1
ATOM 726 N N . LEU A 1 86 ? 12.114 1.121 -26.271 1.00 95.88 86 LEU A N 1
ATOM 727 C CA . LEU A 1 86 ? 11.531 -0.143 -25.827 1.00 95.88 86 LEU A CA 1
ATOM 728 C C . LEU A 1 86 ? 12.041 -0.548 -24.441 1.00 95.88 86 LEU A C 1
ATOM 730 O O . LEU A 1 86 ? 11.230 -0.929 -23.602 1.00 95.88 86 LEU A O 1
ATOM 734 N N . ALA A 1 87 ? 13.340 -0.394 -24.166 1.00 93.50 87 ALA A N 1
ATOM 735 C CA . ALA A 1 87 ? 13.907 -0.662 -22.845 1.00 93.50 87 ALA A CA 1
ATOM 736 C C . ALA A 1 87 ? 13.276 0.228 -21.760 1.00 93.50 87 ALA A C 1
ATOM 738 O O . ALA A 1 87 ? 12.864 -0.269 -20.716 1.00 93.50 87 ALA A O 1
ATOM 739 N N . ARG A 1 88 ? 13.112 1.532 -22.032 1.00 92.69 88 ARG A N 1
ATOM 740 C CA . ARG A 1 88 ? 12.447 2.470 -21.108 1.00 92.69 88 ARG A CA 1
ATOM 741 C C . ARG A 1 88 ? 10.988 2.106 -20.854 1.00 92.69 88 ARG A C 1
ATOM 743 O O . ARG A 1 88 ? 10.544 2.160 -19.714 1.00 92.69 88 ARG A O 1
ATOM 750 N N . VAL A 1 89 ? 10.249 1.738 -21.901 1.00 95.69 89 VAL A N 1
ATOM 751 C CA . VAL A 1 89 ? 8.851 1.300 -21.768 1.00 95.69 89 VAL A CA 1
ATOM 752 C C . VAL A 1 89 ? 8.761 -0.003 -20.976 1.00 95.69 89 VAL A C 1
ATOM 754 O O . VAL A 1 89 ? 7.876 -0.131 -20.138 1.00 95.69 89 VAL A O 1
ATOM 757 N N . SER A 1 90 ? 9.669 -0.954 -21.210 1.00 93.00 90 SER A N 1
ATOM 758 C CA . SER A 1 90 ? 9.723 -2.201 -20.443 1.00 93.00 90 SER A CA 1
ATOM 759 C C . SER A 1 90 ? 9.966 -1.919 -18.964 1.00 93.00 90 SER A C 1
ATOM 761 O O . SER A 1 90 ? 9.196 -2.370 -18.127 1.00 93.00 90 SER A O 1
ATOM 763 N N . LEU A 1 91 ? 10.969 -1.094 -18.649 1.00 91.56 91 LEU A N 1
ATOM 764 C CA . LEU A 1 91 ? 11.286 -0.717 -17.275 1.00 91.56 91 LEU A CA 1
ATOM 765 C C . LEU A 1 91 ? 10.110 -0.012 -16.583 1.00 91.56 91 LEU A C 1
ATOM 767 O O . LEU A 1 91 ? 9.797 -0.318 -15.437 1.00 91.56 91 LEU A O 1
ATOM 771 N N . ALA A 1 92 ? 9.426 0.900 -17.279 1.00 92.69 92 ALA A N 1
ATOM 772 C CA . ALA A 1 92 ? 8.255 1.585 -16.734 1.00 92.69 92 ALA A CA 1
ATOM 773 C C . ALA A 1 92 ? 7.138 0.603 -16.339 1.00 92.69 92 ALA A C 1
ATOM 775 O O . ALA A 1 92 ? 6.550 0.759 -15.273 1.00 92.69 92 ALA A O 1
ATOM 776 N N . LYS A 1 93 ? 6.890 -0.433 -17.150 1.00 93.62 93 LYS A N 1
ATOM 777 C CA . LYS A 1 93 ? 5.890 -1.469 -16.845 1.00 93.62 93 LYS A CA 1
ATOM 778 C C . LYS A 1 93 ? 6.252 -2.298 -15.613 1.00 93.62 93 LYS A C 1
ATOM 780 O O . LYS A 1 93 ? 5.373 -2.591 -14.809 1.00 93.62 93 LYS A O 1
ATOM 785 N N . GLU A 1 94 ? 7.528 -2.636 -15.438 1.00 91.12 94 GLU A N 1
ATOM 786 C CA . GLU A 1 94 ? 7.992 -3.338 -14.232 1.00 91.12 94 GLU A CA 1
ATOM 787 C C . GLU A 1 94 ? 7.729 -2.492 -12.972 1.00 91.12 94 GLU A C 1
ATOM 789 O O . GLU A 1 94 ? 7.161 -2.971 -11.987 1.00 91.12 94 GLU A O 1
ATOM 794 N N . TYR A 1 95 ? 8.037 -1.189 -13.023 1.00 91.31 95 TYR A N 1
ATOM 795 C CA . TYR A 1 95 ? 7.735 -0.269 -11.920 1.00 91.31 95 TYR A CA 1
ATOM 796 C C . TYR A 1 95 ? 6.234 -0.083 -11.676 1.00 91.31 95 TYR A C 1
ATOM 798 O O . TYR A 1 95 ? 5.824 0.041 -10.522 1.00 91.31 95 TYR A O 1
ATOM 806 N N . GLU A 1 96 ? 5.399 -0.077 -12.718 1.00 94.50 96 GLU A N 1
ATOM 807 C CA . GLU A 1 96 ? 3.940 -0.064 -12.552 1.00 94.50 96 GLU A CA 1
ATOM 808 C C . GLU A 1 96 ? 3.455 -1.279 -11.748 1.00 94.50 96 GLU A C 1
ATOM 810 O O . GLU A 1 96 ? 2.611 -1.122 -10.861 1.00 94.50 96 GLU A O 1
ATOM 815 N N . GLY A 1 97 ? 4.035 -2.461 -11.988 1.00 90.88 97 GLY A N 1
ATOM 816 C CA . GLY A 1 97 ? 3.769 -3.672 -11.208 1.00 90.88 97 GLY A CA 1
ATOM 817 C C . GLY A 1 97 ? 4.114 -3.500 -9.727 1.00 90.88 97 GLY A C 1
ATOM 818 O O . GLY A 1 97 ? 3.265 -3.725 -8.860 1.00 90.88 97 GLY A O 1
ATOM 819 N N . VAL A 1 98 ? 5.319 -3.009 -9.424 1.00 90.69 98 VAL A N 1
ATOM 820 C CA . VAL A 1 98 ? 5.743 -2.725 -8.040 1.00 90.69 98 VAL A CA 1
ATOM 821 C C . VAL A 1 98 ? 4.818 -1.706 -7.370 1.00 90.69 98 VAL A C 1
ATOM 823 O O . VAL A 1 98 ? 4.386 -1.905 -6.233 1.00 90.69 98 VAL A O 1
ATOM 826 N N . LEU A 1 99 ? 4.459 -0.628 -8.072 1.00 92.31 99 LEU A N 1
ATOM 827 C CA . LEU A 1 99 ? 3.557 0.398 -7.549 1.00 92.31 99 LEU A CA 1
ATOM 828 C C . LEU A 1 99 ? 2.161 -0.157 -7.247 1.00 92.31 99 LEU A C 1
ATOM 830 O O . LEU A 1 99 ? 1.548 0.259 -6.262 1.00 92.31 99 LEU A O 1
ATOM 834 N N . ALA A 1 100 ? 1.652 -1.087 -8.056 1.00 91.94 100 ALA A N 1
ATOM 835 C CA . ALA A 1 100 ? 0.376 -1.744 -7.793 1.00 91.94 100 ALA A CA 1
ATOM 836 C C . ALA A 1 100 ? 0.422 -2.568 -6.496 1.00 91.94 100 ALA A C 1
ATOM 838 O O . ALA A 1 100 ? -0.484 -2.452 -5.667 1.00 91.94 100 ALA A O 1
ATOM 839 N N . VAL A 1 101 ? 1.505 -3.321 -6.271 1.00 90.19 101 VAL A N 1
ATOM 840 C CA . VAL A 1 101 ? 1.712 -4.087 -5.030 1.00 90.19 101 VAL A CA 1
ATOM 841 C C . VAL A 1 101 ? 1.797 -3.160 -3.817 1.00 90.19 101 VAL A C 1
ATOM 843 O O . VAL A 1 101 ? 1.126 -3.396 -2.813 1.00 90.19 101 VAL A O 1
ATOM 846 N N . VAL A 1 102 ? 2.574 -2.075 -3.910 1.00 91.12 102 VAL A N 1
ATOM 847 C CA . VAL A 1 102 ? 2.710 -1.084 -2.827 1.00 91.12 102 VAL A CA 1
ATOM 848 C C . VAL A 1 102 ? 1.361 -0.461 -2.480 1.00 91.12 102 VAL A C 1
ATOM 850 O O . VAL A 1 102 ? 1.010 -0.376 -1.304 1.00 91.12 102 VAL A O 1
ATOM 853 N N . LYS A 1 103 ? 0.578 -0.061 -3.489 1.00 92.38 103 LYS A N 1
ATOM 854 C CA . LYS A 1 103 ? -0.771 0.481 -3.279 1.00 92.38 103 LYS A CA 1
ATOM 855 C C . LYS A 1 103 ? -1.678 -0.533 -2.585 1.00 92.38 103 LYS A C 1
ATOM 857 O O . LYS A 1 103 ? -2.347 -0.169 -1.626 1.00 92.38 103 LYS A O 1
ATOM 862 N N . GLY A 1 104 ? -1.661 -1.795 -3.018 1.00 91.12 104 GLY A N 1
ATOM 863 C CA . GLY A 1 104 ? -2.434 -2.865 -2.383 1.00 91.12 104 GLY A CA 1
ATOM 864 C C . GLY A 1 104 ? -2.083 -3.045 -0.903 1.00 91.12 104 GLY A C 1
ATOM 865 O O . GLY A 1 104 ? -2.972 -3.011 -0.053 1.00 91.12 104 GLY A O 1
ATOM 866 N N . LYS A 1 105 ? -0.784 -3.143 -0.583 1.00 90.44 105 LYS A N 1
ATOM 867 C CA . LYS A 1 105 ? -0.297 -3.243 0.804 1.00 90.44 105 LYS A CA 1
ATOM 868 C C . LYS A 1 105 ? -0.706 -2.036 1.653 1.00 90.44 105 LYS A C 1
ATOM 870 O O . LYS A 1 105 ? -1.132 -2.207 2.792 1.00 90.44 105 LYS A O 1
ATOM 875 N N . LEU A 1 106 ? -0.610 -0.824 1.103 1.00 91.56 106 LEU A N 1
ATOM 876 C CA . LEU A 1 106 ? -0.993 0.401 1.806 1.00 91.56 106 LEU A CA 1
ATOM 877 C C . LEU A 1 106 ? -2.493 0.436 2.121 1.00 91.56 106 LEU A C 1
ATOM 879 O O . LEU A 1 106 ? -2.875 0.762 3.242 1.00 91.56 106 LEU A O 1
ATOM 883 N N . GLU A 1 107 ? -3.343 0.092 1.153 1.00 92.56 107 GLU A N 1
ATOM 884 C CA . GLU A 1 107 ? -4.790 0.032 1.381 1.00 92.56 107 GLU A CA 1
ATOM 885 C C . GLU A 1 107 ? -5.164 -1.038 2.407 1.00 92.56 107 GLU A C 1
ATOM 887 O O . GLU A 1 107 ? -6.062 -0.823 3.221 1.00 92.56 107 GLU A O 1
ATOM 892 N N . GLN A 1 108 ? -4.454 -2.166 2.431 1.00 91.12 108 GLN A N 1
ATOM 893 C CA . GLN A 1 108 ? -4.678 -3.177 3.456 1.00 91.12 108 GLN A CA 1
ATOM 894 C C . GLN A 1 108 ? -4.249 -2.691 4.844 1.00 91.12 108 GLN A C 1
ATOM 896 O O . GLN A 1 108 ? -5.020 -2.824 5.791 1.00 91.12 108 GLN A O 1
ATOM 901 N N . LYS A 1 109 ? -3.094 -2.021 4.959 1.00 91.75 109 LYS A N 1
ATOM 902 C CA . LYS A 1 109 ? -2.641 -1.465 6.241 1.00 91.75 109 LYS A CA 1
ATOM 903 C C . LYS A 1 109 ? -3.604 -0.411 6.789 1.00 91.75 109 LYS A C 1
ATOM 905 O O . LYS A 1 109 ? -3.833 -0.365 7.990 1.00 91.75 109 LYS A O 1
ATOM 910 N N . LYS A 1 110 ? -4.223 0.402 5.926 1.00 93.81 110 LYS A N 1
ATOM 911 C CA . LYS A 1 110 ? -5.271 1.348 6.351 1.00 93.81 110 LYS A CA 1
ATOM 912 C C . LYS A 1 110 ? -6.465 0.638 6.988 1.00 93.81 110 LYS A C 1
ATOM 914 O O . LYS A 1 110 ? -6.975 1.118 7.994 1.00 93.81 110 LYS A O 1
ATOM 919 N N . LYS A 1 111 ? -6.909 -0.484 6.411 1.00 93.94 111 LYS A N 1
ATOM 920 C CA . LYS A 1 111 ? -8.009 -1.291 6.965 1.00 93.94 111 LYS A CA 1
ATOM 921 C C . LYS A 1 111 ? -7.622 -1.915 8.299 1.00 93.94 111 LYS A C 1
ATOM 923 O O . LYS A 1 111 ? -8.404 -1.837 9.236 1.00 93.94 111 LYS A O 1
ATOM 928 N N . GLU A 1 112 ? -6.412 -2.464 8.386 1.00 95.06 112 GLU A N 1
ATOM 929 C CA . GLU A 1 112 ? -5.855 -3.000 9.631 1.00 95.06 112 GLU A CA 1
ATOM 930 C C . GLU A 1 112 ? -5.835 -1.933 10.731 1.00 95.06 112 GLU A C 1
ATOM 932 O O . GLU A 1 112 ? -6.407 -2.143 11.793 1.00 95.06 112 GLU A O 1
ATOM 937 N N . THR A 1 113 ? -5.263 -0.757 10.456 1.00 95.00 113 THR A N 1
ATOM 938 C CA . THR A 1 113 ? -5.204 0.345 11.425 1.00 95.00 113 THR A CA 1
ATOM 939 C C . THR A 1 113 ? -6.595 0.856 11.805 1.00 95.00 113 THR A C 1
ATOM 941 O O . THR A 1 113 ? -6.827 1.174 12.965 1.00 95.00 113 THR A O 1
ATOM 944 N N . ALA A 1 114 ? -7.544 0.918 10.867 1.00 96.50 114 ALA A N 1
ATOM 945 C CA . ALA A 1 114 ? -8.919 1.301 11.185 1.00 96.50 114 ALA A CA 1
ATOM 946 C C . ALA A 1 114 ? -9.597 0.288 12.126 1.00 96.50 114 ALA A C 1
ATOM 948 O O . ALA A 1 114 ? -10.239 0.696 13.092 1.00 96.50 114 ALA A O 1
ATOM 949 N N . ALA A 1 115 ? -9.427 -1.014 11.876 1.00 96.19 115 ALA A N 1
ATOM 950 C CA . ALA A 1 115 ? -9.940 -2.066 12.752 1.00 96.19 115 ALA A CA 1
ATOM 951 C C . ALA A 1 115 ? -9.267 -2.033 14.136 1.00 96.19 115 ALA A C 1
ATOM 953 O O . ALA A 1 115 ? -9.947 -2.137 15.155 1.00 96.19 115 ALA A O 1
ATOM 954 N N . GLU A 1 116 ? -7.952 -1.805 14.180 1.00 97.06 116 GLU A N 1
ATOM 955 C CA . GLU A 1 116 ? -7.187 -1.677 15.424 1.00 97.06 116 GLU A CA 1
ATOM 956 C C . GLU A 1 116 ? -7.690 -0.516 16.291 1.00 97.06 116 GLU A C 1
ATOM 958 O O . GLU A 1 116 ? -7.902 -0.693 17.490 1.00 97.06 116 GLU A O 1
ATOM 963 N N . ILE A 1 117 ? -7.933 0.655 15.688 1.00 98.19 117 ILE A N 1
ATOM 964 C CA . ILE A 1 117 ? -8.466 1.828 16.396 1.00 98.19 117 ILE A CA 1
ATOM 965 C C . ILE A 1 117 ? -9.824 1.502 17.024 1.00 98.19 117 ILE A C 1
ATOM 967 O O . ILE A 1 117 ? -10.021 1.754 18.210 1.00 98.19 117 ILE A O 1
ATOM 971 N N . LEU A 1 118 ? -10.747 0.901 16.265 1.00 97.81 118 LEU A N 1
ATOM 972 C CA . LEU A 1 118 ? -12.077 0.547 16.777 1.00 97.81 118 LEU A CA 1
ATOM 973 C C . LEU A 1 118 ? -12.009 -0.463 17.930 1.00 97.81 118 LEU A C 1
ATOM 975 O O . LEU A 1 118 ? -12.751 -0.344 18.911 1.00 97.81 118 LEU A O 1
ATOM 979 N N . LEU A 1 119 ? -11.105 -1.439 17.832 1.00 98.06 119 LEU A N 1
ATOM 980 C CA . LEU A 1 119 ? -10.874 -2.423 18.883 1.00 98.06 119 LEU A CA 1
ATOM 981 C C . LEU A 1 119 ? -10.314 -1.765 20.152 1.00 98.06 119 LEU A C 1
ATOM 983 O O . LEU A 1 119 ? -10.821 -2.006 21.248 1.00 98.06 119 LEU A O 1
ATOM 987 N N . GLN A 1 120 ? -9.310 -0.894 20.017 1.00 98.50 120 GLN A N 1
ATOM 988 C CA . GLN A 1 120 ? -8.732 -0.161 21.147 1.00 98.50 120 GLN A CA 1
ATOM 989 C C . GLN A 1 120 ? -9.743 0.785 21.804 1.00 98.50 120 GLN A C 1
ATOM 991 O O . GLN A 1 120 ? -9.823 0.836 23.031 1.00 98.50 120 GLN A O 1
ATOM 996 N N . GLU A 1 121 ? -10.554 1.493 21.016 1.00 98.50 121 GLU A N 1
ATOM 997 C CA . GLU A 1 121 ? -11.629 2.335 21.543 1.00 98.50 121 GLU A CA 1
ATOM 998 C C . GLU A 1 121 ? -12.649 1.521 22.341 1.00 98.50 121 GLU A C 1
ATOM 1000 O O . GLU A 1 121 ? -13.052 1.931 23.430 1.00 98.50 121 GLU A O 1
ATOM 1005 N N . THR A 1 122 ? -13.061 0.360 21.827 1.00 98.56 122 THR A N 1
ATOM 1006 C CA . THR A 1 122 ? -14.025 -0.514 22.509 1.00 98.56 122 THR A CA 1
ATOM 1007 C C . THR A 1 122 ? -13.446 -1.049 23.818 1.00 98.56 122 THR A C 1
ATOM 1009 O O . THR A 1 122 ? -14.114 -0.972 24.849 1.00 98.56 122 THR A O 1
ATOM 1012 N N . ARG A 1 123 ? -12.174 -1.470 23.823 1.00 98.50 123 ARG A N 1
ATOM 1013 C CA . ARG A 1 123 ? -11.444 -1.874 25.039 1.00 98.50 123 ARG A CA 1
ATOM 1014 C C . ARG A 1 123 ? -11.375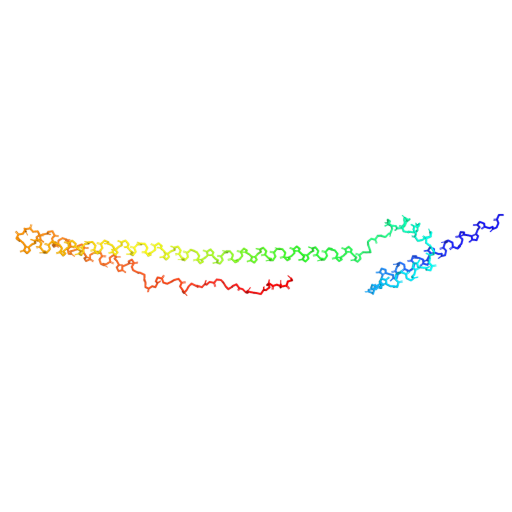 -0.757 26.077 1.00 98.50 123 ARG A C 1
ATOM 1016 O O . ARG A 1 123 ? -11.682 -0.986 27.245 1.00 98.50 123 ARG A O 1
ATOM 1023 N N . ALA A 1 124 ? -11.048 0.464 25.655 1.00 98.62 124 ALA A N 1
ATOM 1024 C CA . ALA A 1 124 ? -11.018 1.622 26.546 1.00 98.62 124 ALA A CA 1
ATOM 1025 C C . ALA A 1 124 ? -12.406 1.937 27.136 1.00 98.62 124 ALA A C 1
ATOM 1027 O O . ALA A 1 124 ? -12.519 2.280 28.314 1.00 98.62 124 ALA A O 1
ATOM 1028 N N . ARG A 1 125 ? -13.480 1.784 26.347 1.00 98.31 125 ARG A N 1
ATOM 1029 C CA . ARG A 1 125 ? -14.862 1.952 26.831 1.00 98.31 125 ARG A CA 1
ATOM 1030 C C . ARG A 1 125 ? -15.253 0.871 27.837 1.00 98.31 125 ARG A C 1
ATOM 1032 O O . ARG A 1 125 ? -15.841 1.207 28.859 1.00 98.31 125 ARG A O 1
ATOM 1039 N N . ILE A 1 126 ? -14.900 -0.390 27.585 1.00 98.56 126 ILE A N 1
ATOM 1040 C CA . ILE A 1 126 ? -15.114 -1.509 28.519 1.00 98.56 126 ILE A CA 1
ATOM 1041 C C . ILE A 1 126 ? -14.407 -1.240 29.851 1.00 98.56 126 ILE A C 1
ATOM 1043 O O . ILE A 1 126 ? -15.017 -1.385 30.912 1.00 98.56 126 ILE A O 1
ATOM 1047 N N . GLU A 1 127 ? -13.147 -0.801 29.814 1.00 98.44 127 GLU A N 1
ATOM 1048 C CA . GLU A 1 127 ? -12.393 -0.457 31.023 1.00 98.44 127 GLU A CA 1
ATOM 1049 C C . GLU A 1 127 ? -13.069 0.685 31.801 1.00 98.44 127 GLU A C 1
ATOM 1051 O O . GLU A 1 127 ? -13.240 0.599 33.018 1.00 98.44 127 GLU A O 1
ATOM 1056 N N . ALA A 1 128 ? -13.499 1.743 31.107 1.00 98.12 128 ALA A N 1
ATOM 1057 C CA . ALA A 1 128 ? -14.191 2.866 31.730 1.00 98.12 128 ALA A CA 1
ATOM 1058 C C . ALA A 1 128 ? -15.536 2.454 32.352 1.00 98.12 128 ALA A C 1
ATOM 1060 O O . ALA A 1 128 ? -15.812 2.815 33.495 1.00 98.12 128 ALA A O 1
ATOM 1061 N N . LEU A 1 129 ? -16.356 1.671 31.641 1.00 97.88 129 LEU A N 1
ATOM 1062 C CA . LEU A 1 129 ? -17.635 1.169 32.158 1.00 97.88 129 LEU A CA 1
ATOM 1063 C C . LEU A 1 129 ? -17.447 0.272 33.376 1.00 97.88 129 LEU A C 1
ATOM 1065 O O . LEU A 1 129 ? -18.214 0.381 34.325 1.00 97.88 129 LEU A O 1
ATOM 1069 N N . THR A 1 130 ? -16.405 -0.559 33.379 1.00 98.00 130 THR A N 1
ATOM 1070 C CA . THR A 1 130 ? -16.081 -1.408 34.531 1.00 98.00 130 THR A CA 1
ATOM 1071 C C . THR A 1 130 ? -15.848 -0.552 35.782 1.00 98.00 130 THR A C 1
ATOM 1073 O O . THR A 1 130 ? -16.439 -0.822 36.823 1.00 98.00 130 THR A O 1
ATOM 1076 N N . LYS A 1 131 ? -15.097 0.554 35.662 1.00 97.94 131 LYS A N 1
ATOM 1077 C CA . LYS A 1 131 ? -14.880 1.509 36.767 1.00 97.94 131 LYS A CA 1
ATOM 1078 C C . LYS A 1 131 ? -16.169 2.205 37.217 1.00 97.94 131 LYS A C 1
ATOM 1080 O O . LYS A 1 131 ? -16.335 2.476 38.403 1.00 97.94 131 LYS A O 1
ATOM 1085 N N . TYR A 1 132 ? -17.085 2.512 36.296 1.00 97.81 132 TYR A N 1
ATOM 1086 C CA . TYR A 1 132 ? -18.388 3.076 36.662 1.00 97.81 132 TYR A CA 1
ATOM 1087 C C . TYR A 1 132 ? -19.269 2.057 37.392 1.00 97.81 132 TYR A C 1
ATOM 1089 O O . TYR A 1 132 ? -19.879 2.403 38.397 1.00 97.81 132 TYR A O 1
ATOM 1097 N N . ILE A 1 133 ? -19.294 0.801 36.951 1.00 97.62 133 ILE A N 1
ATOM 1098 C CA . ILE A 1 133 ? -20.049 -0.269 37.621 1.00 97.62 133 ILE A CA 1
ATOM 1099 C C . ILE A 1 133 ? -19.537 -0.482 39.050 1.00 97.62 133 ILE A C 1
ATOM 1101 O O . ILE A 1 133 ? -20.326 -0.535 39.990 1.00 97.62 133 ILE A O 1
ATOM 1105 N N . GLU A 1 134 ? -18.217 -0.481 39.250 1.00 97.00 134 GLU A N 1
ATOM 1106 C CA . GLU A 1 134 ? -17.608 -0.511 40.591 1.00 97.00 134 GLU A CA 1
ATOM 1107 C C . GLU A 1 134 ? -18.035 0.682 41.469 1.00 97.00 134 GLU A C 1
ATOM 1109 O O . GLU A 1 134 ? -18.115 0.566 42.691 1.00 97.00 134 GLU A O 1
ATOM 1114 N N . GLY A 1 135 ? -18.350 1.823 40.850 1.00 96.81 135 GLY A N 1
ATOM 1115 C CA . GLY A 1 135 ? -18.899 3.015 41.497 1.00 96.81 135 GLY A CA 1
ATOM 1116 C C . GLY A 1 135 ? -20.406 2.967 41.786 1.00 96.81 135 GLY A C 1
ATOM 1117 O O . GLY A 1 135 ? -20.941 3.956 42.288 1.00 96.81 135 GLY A O 1
ATOM 1118 N N . GLY A 1 136 ? -21.091 1.858 41.483 1.00 96.44 136 GLY A N 1
ATOM 1119 C CA . GLY A 1 136 ? -22.515 1.647 41.769 1.00 96.44 136 GLY A CA 1
ATOM 1120 C C . GLY A 1 136 ? -23.479 2.082 40.661 1.00 96.44 136 GLY A C 1
ATOM 1121 O O . GLY A 1 136 ? -24.665 2.264 40.933 1.00 96.44 136 GLY A O 1
ATOM 1122 N N . PHE A 1 137 ? -22.997 2.281 39.431 1.00 96.94 137 PHE A N 1
ATOM 1123 C CA . PHE A 1 137 ? -23.853 2.554 38.274 1.00 96.94 137 PHE A CA 1
ATOM 1124 C C . PHE A 1 137 ? -24.346 1.248 37.629 1.00 96.94 137 PHE A C 1
ATOM 1126 O O . PHE A 1 137 ? -23.541 0.368 37.343 1.00 96.94 137 PHE A O 1
ATOM 1133 N N . GLU A 1 138 ? -25.643 1.157 37.326 1.00 96.50 138 GLU A N 1
ATOM 1134 C CA . GLU A 1 138 ? -26.255 0.006 36.636 1.00 96.50 138 GLU A CA 1
ATOM 1135 C C . GLU A 1 138 ? -25.967 0.056 35.119 1.00 96.50 138 GLU A C 1
ATOM 1137 O O . GLU A 1 138 ? -26.730 0.627 34.337 1.00 96.50 138 GLU A O 1
ATOM 1142 N N . LEU A 1 139 ? -24.821 -0.488 34.694 1.00 97.25 139 LEU A N 1
ATOM 1143 C CA . LEU A 1 139 ? -24.329 -0.462 33.302 1.00 97.25 139 LEU A CA 1
ATOM 1144 C C . LEU A 1 139 ? -23.902 -1.851 32.785 1.00 97.25 139 LEU A C 1
ATOM 1146 O O . LEU A 1 139 ? -23.278 -1.963 31.729 1.00 97.25 139 LEU A O 1
ATOM 1150 N N . GLU A 1 140 ? -24.248 -2.923 33.498 1.00 96.88 140 GLU A N 1
ATOM 1151 C CA . GLU A 1 140 ? -23.835 -4.302 33.216 1.00 96.88 140 GLU A CA 1
ATOM 1152 C C . GLU A 1 140 ? -24.308 -4.792 31.845 1.00 96.88 140 GLU A C 1
ATOM 1154 O O . GLU A 1 140 ? -23.541 -5.429 31.125 1.00 96.88 140 GLU A O 1
ATOM 1159 N N . ALA A 1 141 ? -25.538 -4.450 31.451 1.00 96.88 141 ALA A N 1
ATOM 1160 C CA . ALA A 1 141 ? -26.085 -4.838 30.152 1.00 96.88 141 ALA A CA 1
ATOM 1161 C C . ALA A 1 141 ? -25.313 -4.201 28.980 1.00 96.88 141 ALA A C 1
ATOM 1163 O O . ALA A 1 141 ? -25.074 -4.843 27.959 1.00 96.88 141 ALA A O 1
ATOM 1164 N N . GLU A 1 142 ? -24.886 -2.942 29.126 1.00 97.12 142 GLU A N 1
ATOM 1165 C CA . GLU A 1 142 ? -24.068 -2.270 28.110 1.00 97.12 142 GLU A CA 1
ATOM 1166 C C . GLU A 1 142 ? -22.638 -2.821 28.096 1.00 97.12 142 GLU A C 1
ATOM 1168 O O . GLU A 1 142 ? -22.055 -2.995 27.025 1.00 97.12 142 GLU A O 1
ATOM 1173 N N . LEU A 1 143 ? -22.083 -3.150 29.268 1.00 97.88 143 LEU A N 1
ATOM 1174 C CA . LEU A 1 143 ? -20.783 -3.810 29.371 1.00 97.88 143 LEU A CA 1
ATOM 1175 C C . LEU A 1 143 ? -20.782 -5.165 28.649 1.00 97.88 143 LEU A C 1
ATOM 1177 O O . LEU A 1 143 ? -19.838 -5.459 27.917 1.00 97.88 143 LEU A O 1
ATOM 1181 N N . GLU A 1 144 ? -21.821 -5.979 28.840 1.00 97.81 144 GLU A N 1
ATOM 1182 C CA . GLU A 1 144 ? -21.987 -7.261 28.147 1.00 97.81 144 GLU A CA 1
ATOM 1183 C C . GLU A 1 144 ? -22.062 -7.061 26.627 1.00 97.81 144 GLU A C 1
ATOM 1185 O O . GLU A 1 144 ? -21.276 -7.653 25.887 1.00 97.81 144 GLU A O 1
ATOM 1190 N N . ARG A 1 145 ? -22.890 -6.115 26.163 1.00 98.06 145 ARG A N 1
ATOM 1191 C CA . ARG A 1 145 ? -23.001 -5.769 24.738 1.00 98.06 145 ARG A CA 1
ATOM 1192 C C . ARG A 1 145 ? -21.665 -5.338 24.121 1.00 98.06 145 ARG A C 1
ATOM 1194 O O . ARG A 1 145 ? -21.380 -5.678 22.972 1.00 98.06 145 ARG A O 1
ATOM 1201 N N . LEU A 1 146 ? -20.849 -4.566 24.844 1.00 98.06 146 LEU A N 1
ATOM 1202 C CA . LEU A 1 146 ? -19.530 -4.153 24.356 1.00 98.06 146 LEU A CA 1
ATOM 1203 C C . LEU A 1 146 ? -18.514 -5.296 24.349 1.00 98.06 146 LEU A C 1
ATOM 1205 O O . LEU A 1 146 ? -17.676 -5.314 23.453 1.00 98.06 146 LEU A O 1
ATOM 1209 N N . LYS A 1 147 ? -18.585 -6.247 25.286 1.00 98.00 147 LYS A N 1
ATOM 1210 C CA . LYS A 1 147 ? -17.727 -7.443 25.270 1.00 98.00 147 LYS A CA 1
ATOM 1211 C C . LYS A 1 147 ? -18.012 -8.321 24.054 1.00 98.00 147 LYS A C 1
ATOM 1213 O O . LYS A 1 147 ? -17.075 -8.766 23.398 1.00 98.00 147 LYS A O 1
ATOM 1218 N N . ASP A 1 148 ? -19.281 -8.495 23.696 1.00 98.06 148 ASP A N 1
ATOM 1219 C CA . ASP A 1 148 ? -19.648 -9.206 22.466 1.00 98.06 148 ASP A CA 1
ATOM 1220 C C . ASP A 1 148 ? -19.137 -8.472 21.215 1.00 98.06 148 ASP A C 1
ATOM 1222 O O . ASP A 1 148 ? -18.614 -9.088 20.282 1.00 98.06 148 ASP A O 1
ATOM 1226 N N . LEU A 1 149 ? -19.233 -7.136 21.206 1.00 97.88 149 LEU A N 1
ATOM 1227 C CA . LEU A 1 149 ? -18.685 -6.312 20.128 1.00 97.88 149 LEU A CA 1
ATOM 1228 C C . LEU A 1 149 ? -17.153 -6.402 20.048 1.00 97.88 149 LEU A C 1
ATOM 1230 O O . LEU A 1 149 ? -16.616 -6.475 18.945 1.00 97.88 149 LEU A O 1
ATOM 1234 N N . GLU A 1 150 ? -16.450 -6.415 21.184 1.00 98.25 150 GLU A N 1
ATOM 1235 C CA . GLU A 1 150 ? -14.995 -6.585 21.241 1.00 98.25 150 GLU A CA 1
ATOM 1236 C C . GLU A 1 150 ? -14.570 -7.886 20.558 1.00 98.25 150 GLU A C 1
ATOM 1238 O O . GLU A 1 150 ? -13.658 -7.860 19.736 1.00 98.25 150 GLU A O 1
ATOM 1243 N N . VAL A 1 151 ? -15.262 -8.998 20.833 1.00 97.75 151 VAL A N 1
ATOM 1244 C CA . VAL A 1 151 ? -14.978 -10.294 20.197 1.00 97.75 151 VAL A CA 1
ATOM 1245 C C . VAL A 1 151 ? -15.131 -10.207 18.678 1.00 97.75 151 VAL A C 1
ATOM 1247 O O . VAL A 1 151 ? -14.270 -10.694 17.946 1.00 97.75 151 VAL A O 1
ATOM 1250 N N . SER A 1 152 ? -16.187 -9.554 18.184 1.00 97.25 152 SER A N 1
ATOM 1251 C CA . SER A 1 152 ? -16.371 -9.349 16.740 1.00 97.25 152 SER A CA 1
ATOM 1252 C C . SER A 1 152 ? -15.254 -8.495 16.133 1.00 97.25 152 SER A C 1
ATOM 1254 O O . SER A 1 152 ? -14.720 -8.841 15.081 1.00 97.25 152 SER A O 1
ATOM 1256 N N . LEU A 1 153 ? -14.878 -7.396 16.793 1.00 97.12 153 LEU A N 1
ATOM 1257 C CA . LEU A 1 153 ? -13.836 -6.487 16.310 1.00 97.12 153 LEU A CA 1
ATOM 1258 C C . LEU A 1 153 ? -12.438 -7.117 16.350 1.00 97.12 153 LEU A C 1
ATOM 1260 O O . LEU A 1 153 ? -11.611 -6.806 15.496 1.00 97.12 153 LEU A O 1
ATOM 1264 N N . ASP A 1 154 ? -12.168 -8.003 17.308 1.00 97.12 154 ASP A N 1
ATOM 1265 C CA . ASP A 1 154 ? -10.908 -8.749 17.393 1.00 97.12 154 ASP A CA 1
ATOM 1266 C C . ASP A 1 154 ? -10.767 -9.718 16.207 1.00 97.12 154 ASP A C 1
ATOM 1268 O O . ASP A 1 154 ? -9.707 -9.789 15.579 1.00 97.12 154 ASP A O 1
ATOM 1272 N N . VAL A 1 155 ? -11.868 -10.371 15.810 1.00 96.31 155 VAL A N 1
ATOM 1273 C CA . VAL A 1 155 ? -11.927 -11.181 14.583 1.00 96.31 155 VAL A CA 1
ATOM 1274 C C . VAL A 1 155 ? -11.713 -10.314 13.340 1.00 96.31 155 VAL A C 1
ATOM 1276 O O . VAL A 1 155 ? -10.888 -10.664 12.495 1.00 96.31 155 VAL A O 1
ATOM 1279 N N . ASP A 1 156 ? -12.399 -9.175 13.230 1.00 94.69 156 ASP A N 1
ATOM 1280 C CA . ASP A 1 156 ? -12.248 -8.258 12.093 1.00 94.69 156 ASP A CA 1
ATOM 1281 C C . ASP A 1 156 ? -10.814 -7.718 11.974 1.00 94.69 156 ASP A C 1
ATOM 1283 O O . ASP A 1 156 ? -10.250 -7.667 10.877 1.00 94.69 156 ASP A O 1
ATOM 1287 N N . TYR A 1 157 ? -10.190 -7.367 13.102 1.00 95.38 157 TYR A N 1
ATOM 1288 C CA . TYR A 1 157 ? -8.786 -6.972 13.157 1.00 95.38 157 TYR A CA 1
ATOM 1289 C C . TYR A 1 157 ? -7.866 -8.113 12.709 1.00 95.38 157 TYR A C 1
ATOM 1291 O O . TYR A 1 157 ? -6.996 -7.897 11.864 1.00 95.38 157 TYR A O 1
ATOM 1299 N N . GLY A 1 158 ? -8.089 -9.336 13.198 1.00 93.31 158 GLY A N 1
ATOM 1300 C CA . GLY A 1 158 ? -7.334 -10.519 12.782 1.00 93.31 158 GLY A CA 1
ATOM 1301 C C . GLY A 1 158 ? -7.429 -10.794 11.277 1.00 93.31 158 GLY A C 1
ATOM 1302 O O . GLY A 1 158 ? -6.425 -11.121 10.647 1.00 93.31 158 GLY A O 1
ATOM 1303 N N . LEU A 1 159 ? -8.609 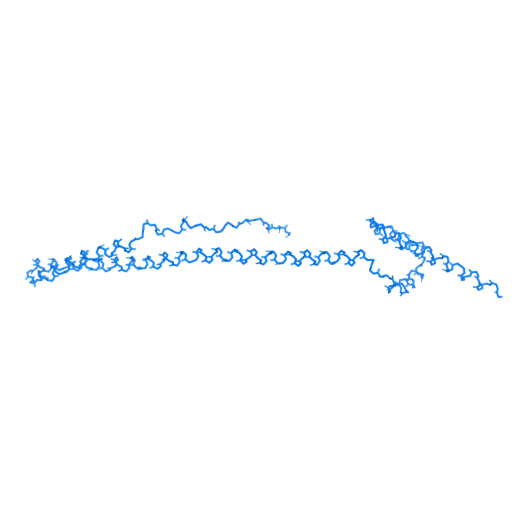-10.599 10.680 1.00 92.12 159 LEU A N 1
ATOM 1304 C CA . LEU A 1 159 ? -8.832 -10.737 9.236 1.00 92.12 159 LEU A CA 1
ATOM 1305 C C . LEU A 1 159 ? -8.181 -9.610 8.421 1.00 92.12 159 LEU A C 1
ATOM 1307 O O . LEU A 1 159 ? -7.757 -9.830 7.285 1.00 92.12 159 LEU A O 1
ATOM 1311 N N . ALA A 1 160 ? -8.115 -8.400 8.977 1.00 91.31 160 ALA A N 1
ATOM 1312 C CA . ALA A 1 160 ? -7.475 -7.256 8.338 1.00 91.31 160 ALA A CA 1
ATOM 1313 C C . ALA A 1 160 ? -5.941 -7.270 8.477 1.00 91.31 160 ALA A C 1
ATOM 1315 O O . ALA A 1 160 ? -5.258 -6.665 7.646 1.00 91.31 160 ALA A O 1
ATOM 1316 N N . SER A 1 161 ? -5.412 -7.950 9.499 1.00 88.19 161 SER A N 1
ATOM 1317 C CA . SER A 1 161 ? -3.993 -7.957 9.853 1.00 88.19 161 SER A CA 1
ATOM 1318 C C . SER A 1 161 ? -3.105 -8.531 8.748 1.00 88.19 161 SER A C 1
ATOM 1320 O O . SER A 1 161 ? -3.362 -9.597 8.183 1.00 88.19 161 SER A O 1
ATOM 1322 N N . VAL A 1 162 ? -2.030 -7.808 8.427 1.00 78.19 162 VAL A N 1
ATOM 1323 C CA . VAL A 1 162 ? -1.057 -8.199 7.401 1.00 78.19 162 VAL A CA 1
ATOM 1324 C C . VAL A 1 162 ? 0.155 -8.866 8.054 1.00 78.19 162 VAL A C 1
ATOM 1326 O O . VAL A 1 162 ? 0.842 -8.251 8.863 1.00 78.19 162 VAL A O 1
ATOM 1329 N N . SER A 1 163 ? 0.489 -10.100 7.650 1.00 70.81 163 SER A N 1
ATOM 1330 C CA . SER A 1 163 ? 1.622 -10.855 8.224 1.00 70.81 163 SER A CA 1
ATOM 1331 C C . SER A 1 163 ? 3.007 -10.241 7.961 1.00 70.81 163 SER A C 1
ATOM 1333 O O . SER A 1 163 ? 3.938 -10.505 8.715 1.00 70.81 163 SER A O 1
ATOM 1335 N N . ASP A 1 164 ? 3.169 -9.445 6.898 1.00 75.06 164 ASP A N 1
ATOM 1336 C CA . ASP A 1 164 ? 4.412 -8.719 6.606 1.00 75.06 164 ASP A CA 1
ATOM 1337 C C . ASP A 1 164 ? 4.120 -7.358 5.939 1.00 75.06 164 ASP A C 1
ATOM 1339 O O . ASP A 1 164 ? 3.930 -7.282 4.717 1.00 75.06 164 ASP A O 1
ATOM 1343 N N . PRO A 1 165 ? 4.086 -6.258 6.714 1.00 67.00 165 PRO A N 1
ATOM 1344 C CA . PRO A 1 165 ? 3.897 -4.916 6.174 1.00 67.00 165 PRO A CA 1
ATOM 1345 C C . PRO A 1 165 ? 5.167 -4.362 5.505 1.00 67.00 165 PRO A C 1
ATOM 1347 O O . PRO A 1 165 ? 5.138 -3.256 4.962 1.00 67.00 165 PRO A O 1
ATOM 1350 N N . SER A 1 166 ? 6.290 -5.092 5.531 1.00 75.44 166 SER A N 1
ATOM 1351 C CA . SER A 1 166 ? 7.553 -4.605 4.993 1.00 75.44 166 SER A CA 1
ATOM 1352 C C . SER A 1 166 ? 7.497 -4.426 3.477 1.00 75.44 166 SER A C 1
ATOM 1354 O O . SER A 1 166 ? 7.038 -5.279 2.704 1.00 75.44 166 SER A O 1
ATOM 1356 N N . LEU A 1 167 ? 8.038 -3.290 3.037 1.00 70.31 167 LEU A N 1
ATOM 1357 C CA . LEU A 1 167 ? 8.345 -3.024 1.633 1.00 70.31 167 LEU A CA 1
ATOM 1358 C C . LEU A 1 167 ? 9.726 -3.576 1.239 1.00 70.31 167 LEU A C 1
ATOM 1360 O O . LEU A 1 167 ? 10.051 -3.606 0.058 1.00 70.31 167 LEU A O 1
ATOM 1364 N N . GLY A 1 168 ? 10.525 -4.048 2.203 1.00 68.62 168 GLY A N 1
ATOM 1365 C CA . GLY A 1 168 ? 11.896 -4.522 1.981 1.00 68.62 168 GLY A CA 1
ATOM 1366 C C . GLY A 1 168 ? 12.012 -5.848 1.223 1.00 68.62 168 GLY A C 1
ATOM 1367 O O . GLY A 1 168 ? 13.114 -6.233 0.856 1.00 68.62 168 GLY A O 1
ATOM 1368 N N . ARG A 1 169 ? 10.891 -6.541 0.978 1.00 70.81 169 ARG A N 1
ATOM 1369 C CA . ARG A 1 169 ? 10.818 -7.772 0.167 1.00 70.81 169 ARG A CA 1
ATOM 1370 C C . ARG A 1 169 ? 10.175 -7.545 -1.205 1.00 70.81 169 ARG A C 1
ATOM 1372 O O . ARG A 1 169 ? 9.674 -8.490 -1.801 1.00 70.81 169 ARG A O 1
ATOM 1379 N N . LEU A 1 170 ? 10.082 -6.295 -1.662 1.00 76.62 170 LEU A N 1
ATOM 1380 C CA . LEU A 1 170 ? 9.633 -6.013 -3.023 1.00 76.62 170 LEU A CA 1
ATOM 1381 C C . LEU A 1 170 ? 10.745 -6.382 -4.002 1.00 76.62 170 LEU A C 1
ATOM 1383 O O . LEU A 1 170 ? 11.869 -5.903 -3.861 1.00 76.62 170 LEU A O 1
ATOM 1387 N N . ASP A 1 171 ? 10.404 -7.185 -5.005 1.00 77.69 171 ASP A N 1
ATOM 1388 C CA . ASP A 1 171 ? 11.277 -7.449 -6.143 1.00 77.69 171 ASP A CA 1
ATOM 1389 C C . ASP A 1 171 ? 11.369 -6.168 -6.977 1.00 77.69 171 ASP A C 1
ATOM 1391 O O . ASP A 1 171 ? 10.496 -5.850 -7.787 1.00 77.69 171 ASP A O 1
ATOM 1395 N N . LEU A 1 172 ? 12.390 -5.360 -6.694 1.00 80.25 172 LEU A N 1
ATOM 1396 C CA . LEU A 1 172 ? 12.639 -4.135 -7.436 1.00 80.25 172 LEU A CA 1
ATOM 1397 C C . LEU A 1 172 ? 13.313 -4.470 -8.771 1.00 80.25 172 LEU A C 1
ATOM 1399 O O . LEU A 1 172 ? 14.198 -5.327 -8.800 1.00 80.25 172 LEU A O 1
ATOM 1403 N N . PRO A 1 173 ? 12.953 -3.774 -9.865 1.00 78.88 173 PRO A N 1
ATOM 1404 C CA . PRO A 1 173 ? 13.619 -3.960 -11.143 1.00 78.88 173 PRO A CA 1
ATOM 1405 C C . PRO A 1 173 ? 15.113 -3.666 -10.997 1.00 78.88 173 PRO A C 1
ATOM 1407 O O . PRO A 1 173 ? 15.501 -2.610 -10.489 1.00 78.88 173 PRO A O 1
ATOM 1410 N N . GLU A 1 174 ? 15.950 -4.596 -11.451 1.00 77.31 174 GLU A N 1
ATOM 1411 C CA . GLU A 1 174 ? 17.397 -4.427 -11.440 1.00 77.31 174 GLU A CA 1
ATOM 1412 C C . GLU A 1 174 ? 17.789 -3.342 -12.452 1.00 77.31 174 GLU A C 1
ATOM 1414 O O . GLU A 1 174 ? 17.599 -3.482 -13.662 1.00 77.31 174 GLU A O 1
ATOM 1419 N N . ILE A 1 175 ? 18.328 -2.230 -11.954 1.00 66.50 175 ILE A N 1
ATOM 1420 C CA . ILE A 1 175 ? 18.935 -1.200 -12.792 1.00 66.50 175 ILE A CA 1
ATOM 1421 C C . ILE A 1 175 ? 20.431 -1.495 -12.903 1.00 66.50 175 ILE A C 1
ATOM 1423 O O . ILE A 1 175 ? 21.193 -1.260 -11.968 1.00 66.50 175 ILE A O 1
ATOM 1427 N N . SER A 1 176 ? 20.884 -2.020 -14.044 1.00 61.38 176 SER A N 1
ATOM 1428 C CA . SER A 1 176 ? 22.323 -2.147 -14.289 1.00 61.38 176 SER A CA 1
ATOM 1429 C C . SER A 1 176 ? 22.933 -0.744 -14.345 1.00 61.38 176 SER A C 1
ATOM 1431 O O . SER A 1 176 ? 22.636 0.022 -15.265 1.00 61.38 176 SER A O 1
ATOM 1433 N N . GLY A 1 177 ? 23.779 -0.401 -13.375 1.00 58.38 177 GLY A N 1
ATOM 1434 C CA . GLY A 1 177 ? 24.479 0.886 -13.283 1.00 58.38 177 GLY A CA 1
ATOM 1435 C C . GLY A 1 177 ? 25.572 1.099 -14.337 1.00 58.38 177 GLY A C 1
ATOM 1436 O O . GLY A 1 177 ? 26.479 1.896 -14.109 1.00 58.38 177 GLY A O 1
ATOM 1437 N N . ASP A 1 178 ? 25.520 0.397 -15.468 1.00 59.00 178 ASP A N 1
ATOM 1438 C CA . ASP A 1 178 ? 26.535 0.512 -16.503 1.00 59.00 178 ASP A CA 1
ATOM 1439 C C . ASP A 1 178 ? 26.249 1.693 -17.440 1.00 59.00 178 ASP A C 1
ATOM 1441 O O . ASP A 1 178 ? 25.256 1.744 -18.164 1.00 59.00 178 ASP A O 1
ATOM 1445 N N . SER A 1 179 ? 27.221 2.608 -17.437 1.00 56.09 179 SER A N 1
ATOM 1446 C CA . SER A 1 179 ? 27.452 3.734 -18.349 1.00 56.09 179 SER A CA 1
ATOM 1447 C C . SER A 1 179 ? 26.990 5.124 -17.885 1.00 56.09 179 SER A C 1
ATOM 1449 O O . SER A 1 179 ? 26.217 5.817 -18.549 1.00 56.09 179 SER A O 1
ATOM 1451 N N . VAL A 1 180 ? 27.598 5.613 -16.804 1.00 45.25 180 VAL A N 1
ATOM 1452 C CA . VAL A 1 180 ? 28.085 7.001 -16.806 1.00 45.25 180 VAL A CA 1
ATOM 1453 C C . VAL A 1 180 ? 29.511 6.947 -17.353 1.00 45.25 180 VAL A C 1
ATOM 1455 O O . VAL A 1 180 ? 30.457 6.713 -16.607 1.00 45.25 180 VAL A O 1
ATOM 1458 N N . ASN A 1 181 ? 29.674 7.101 -18.671 1.00 51.97 181 ASN A N 1
ATOM 1459 C CA . ASN A 1 181 ? 30.977 7.509 -19.192 1.00 51.97 181 ASN A CA 1
ATOM 1460 C C . ASN A 1 181 ? 31.262 8.891 -18.598 1.00 51.97 181 ASN A C 1
ATOM 1462 O O . ASN A 1 181 ? 30.513 9.835 -18.849 1.00 51.97 181 ASN A O 1
ATOM 1466 N N . GLN A 1 182 ? 32.292 8.968 -17.758 1.00 47.22 182 GLN A N 1
ATOM 1467 C CA . GLN A 1 182 ? 32.911 10.226 -17.373 1.00 47.22 182 GLN A CA 1
ATOM 1468 C C . GLN A 1 182 ? 33.614 10.783 -18.612 1.00 47.22 182 GLN A C 1
ATOM 1470 O O . GLN A 1 182 ? 34.595 10.194 -19.061 1.00 47.22 182 GLN A O 1
ATOM 1475 N N . ASP A 1 183 ? 33.093 11.887 -19.139 1.00 41.22 183 ASP A N 1
ATOM 1476 C CA . ASP A 1 183 ? 33.850 12.842 -19.950 1.00 41.22 183 ASP A CA 1
ATOM 1477 C C . ASP A 1 183 ? 33.979 14.143 -19.146 1.00 41.22 183 ASP A C 1
ATOM 1479 O O . ASP A 1 183 ? 32.951 14.582 -18.570 1.00 41.22 183 ASP A O 1
#

Radius of gyration: 44.22 Å; chains: 1; bounding box: 80×41×127 Å

pLDDT: mean 75.24, std 20.92, range [37.12, 98.62]

Foldseek 3Di:
DPPVVVVVVVVVVVVVVVVVVVVCCLPDPDNCPPVNVVVVVVVCDDVRVVVCCVVCVVVVPVRVVNVVVVVVVVVVVVVVVVVVVVVVVVLVVLVVVLVVVLVVLVVLVVQLVVLVVVLVVLVVVLVVVVVVVVVVDPCVVVNVVSVVVNVVSVVSNVVSDDPDSDPVPRPRDDDDPPDPPDD

Secondary structure (DSSP, 8-state):
--HHHHHHHHHHHHHHHHHHHHHHHHH-SS---HHHHHHHHHHS-HHHHHHHHHHHTTT----HHHHHHHHHHHHHHHHHHHHHHHHHHHHHHHHHHHHHHHHHHHHHHHHHHHHHHHHHHHHHHHHHHHHHHHTT---HHHHHHHHHHHHHHHHHHHHH--S---STT--------------

Sequence (183 aa):
MKIRISRYREESMNLKIARKINKDICNSKRLISPTRRTLIMKQIGPNSTQQWFKANWKDLKICPDQKKYRREIEGRDRKARKDLHLARVSLAKEYEGVLAVVKGKLEQKKKETAAEILLQETRARIEALTKYIEGGFELEAELERLKDLEVSLDVDYGLASVSDPSLGRLDLPEISGDSVNQD

Organism: Brassica cretica (NCBI:txid69181)